Protein AF-A0A9P7E5U6-F1 (afdb_monomer)

Structure (mmCIF, N/CA/C/O backbone):
data_AF-A0A9P7E5U6-F1
#
_entry.id   AF-A0A9P7E5U6-F1
#
loop_
_atom_site.group_PDB
_atom_site.id
_atom_site.type_symbol
_atom_site.label_atom_id
_atom_site.label_alt_id
_atom_site.label_comp_id
_atom_site.label_asym_id
_atom_site.label_entity_id
_atom_site.label_seq_id
_atom_site.pdbx_PDB_ins_code
_atom_site.Cartn_x
_atom_site.Cartn_y
_atom_site.Cartn_z
_atom_site.occupancy
_atom_site.B_iso_or_equiv
_atom_site.auth_seq_id
_atom_site.auth_comp_id
_atom_site.auth_asym_id
_atom_site.auth_atom_id
_atom_site.pdbx_PDB_model_num
ATOM 1 N N . MET A 1 1 ? -26.479 -25.395 40.885 1.00 56.31 1 MET A N 1
ATOM 2 C CA . MET A 1 1 ? -25.349 -24.558 40.411 1.00 56.31 1 MET A CA 1
AT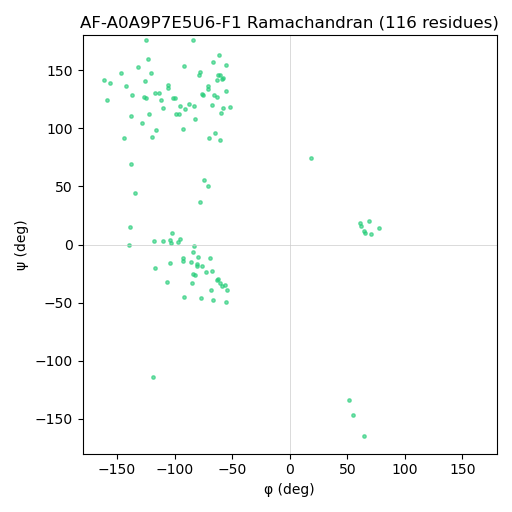OM 3 C C . MET A 1 1 ? -25.060 -24.830 38.931 1.00 56.31 1 MET A C 1
ATOM 5 O O . MET A 1 1 ? -24.096 -25.508 38.611 1.00 56.31 1 MET A O 1
ATOM 9 N N . GLN A 1 2 ? -25.899 -24.326 38.018 1.00 54.78 2 GLN A N 1
ATOM 10 C CA . GLN A 1 2 ? -25.705 -24.488 36.562 1.00 54.78 2 GLN A CA 1
ATOM 11 C C . GLN A 1 2 ? -26.016 -23.205 35.772 1.00 54.78 2 GLN A C 1
ATOM 13 O O . GLN A 1 2 ? -26.141 -23.234 34.557 1.00 54.78 2 GLN A O 1
ATOM 18 N N . PHE A 1 3 ? -26.110 -22.065 36.461 1.00 47.12 3 PHE A N 1
ATOM 19 C CA . PHE A 1 3 ? -26.410 -20.771 35.841 1.00 47.12 3 PHE A CA 1
ATOM 20 C C . PHE A 1 3 ? -25.154 -19.967 35.460 1.00 47.12 3 PHE A C 1
ATOM 22 O O . PHE A 1 3 ? -25.242 -19.063 34.641 1.00 47.12 3 PHE A O 1
ATOM 29 N N . LEU A 1 4 ? -23.964 -20.331 35.962 1.00 48.47 4 LEU A N 1
ATOM 30 C CA . LEU A 1 4 ? -22.712 -19.623 35.643 1.00 48.47 4 LEU A CA 1
ATOM 31 C C . LEU A 1 4 ? -22.010 -20.093 34.356 1.00 48.47 4 LEU A C 1
ATOM 33 O O . LEU A 1 4 ? -21.127 -19.402 33.861 1.00 48.47 4 LEU A O 1
ATOM 37 N N . LYS A 1 5 ? -22.378 -21.252 33.794 1.00 48.91 5 LYS A N 1
ATOM 38 C CA . LYS A 1 5 ? -21.717 -21.786 32.586 1.00 48.91 5 LYS A CA 1
ATOM 39 C C . LYS A 1 5 ? -22.211 -21.156 31.281 1.00 48.91 5 LYS A C 1
ATOM 41 O O . LYS A 1 5 ? -21.505 -21.229 30.285 1.00 48.91 5 LYS A O 1
ATOM 46 N N . PHE A 1 6 ? -23.382 -20.517 31.286 1.00 45.28 6 PHE A N 1
ATOM 47 C CA . PHE A 1 6 ? -23.928 -19.882 30.083 1.00 45.28 6 PHE A CA 1
ATOM 48 C C . PHE A 1 6 ? -23.345 -18.491 29.815 1.00 45.28 6 PHE A C 1
ATOM 50 O O . PHE A 1 6 ? -23.250 -18.089 28.661 1.00 45.28 6 PHE A O 1
ATOM 57 N N . TRP A 1 7 ? -22.881 -17.781 30.848 1.00 47.97 7 TRP A N 1
ATOM 58 C CA . TRP A 1 7 ? -22.325 -16.435 30.676 1.00 47.97 7 TRP A CA 1
ATOM 59 C C . TRP A 1 7 ? -20.846 -16.438 30.259 1.00 47.97 7 TRP A C 1
ATOM 61 O O . TRP A 1 7 ? -20.392 -15.527 29.575 1.00 47.97 7 TRP A O 1
ATOM 71 N N . LEU A 1 8 ? -20.097 -17.501 30.580 1.00 48.69 8 LEU A N 1
ATOM 72 C CA . LEU A 1 8 ? -18.685 -17.619 30.195 1.00 48.69 8 LEU A CA 1
ATOM 73 C C . LEU A 1 8 ? -18.467 -18.075 28.739 1.00 48.69 8 LEU A C 1
ATOM 75 O O . LEU A 1 8 ? -17.349 -17.996 28.241 1.00 48.69 8 LEU A O 1
ATOM 79 N N . SER A 1 9 ? -19.515 -18.521 28.035 1.00 46.38 9 SER A N 1
ATOM 80 C CA . SER A 1 9 ? -19.422 -18.919 26.620 1.00 46.38 9 SER A CA 1
ATOM 81 C C . SER A 1 9 ? -19.535 -17.742 25.641 1.00 46.38 9 SER A C 1
ATOM 83 O O . SER A 1 9 ? -19.321 -17.932 24.446 1.00 46.38 9 SER A O 1
ATOM 85 N N . MET A 1 10 ? -19.837 -16.528 26.117 1.00 47.69 10 MET A N 1
ATOM 86 C CA . MET A 1 10 ? -19.771 -15.301 25.305 1.00 47.69 10 MET A CA 1
ATOM 87 C C . MET A 1 10 ? -18.355 -14.706 25.224 1.00 47.69 10 MET A C 1
ATOM 89 O O . MET A 1 10 ? -18.149 -13.702 24.552 1.00 47.69 10 MET A O 1
ATOM 93 N N . LEU A 1 11 ? -17.369 -15.318 25.885 1.00 51.91 11 LEU A N 1
ATOM 94 C CA . LEU A 1 11 ? -16.003 -14.795 25.994 1.00 51.91 11 LEU A CA 1
ATOM 95 C C . LEU A 1 11 ? -15.024 -15.359 24.949 1.00 51.91 11 LEU A C 1
ATOM 97 O O . LEU A 1 11 ? -13.839 -15.049 25.003 1.00 51.91 11 LEU A O 1
ATOM 101 N N . ALA A 1 12 ? -15.497 -16.167 23.994 1.00 47.97 12 ALA A N 1
ATOM 102 C CA . ALA A 1 12 ? -14.633 -16.878 23.043 1.00 47.97 12 ALA A CA 1
ATOM 103 C C . ALA A 1 12 ? -14.694 -16.380 21.587 1.00 47.97 12 ALA A C 1
ATOM 105 O O . ALA A 1 12 ? -14.022 -16.950 20.734 1.00 47.97 12 ALA A O 1
ATOM 106 N N . LEU A 1 13 ? -15.455 -15.331 21.264 1.00 48.03 13 LEU A N 1
ATOM 107 C CA . LEU A 1 13 ? -15.507 -14.801 19.897 1.00 48.03 13 LEU A CA 1
ATOM 108 C C . LEU A 1 13 ? -15.482 -13.271 19.912 1.00 48.03 13 LEU A C 1
ATOM 110 O O . LEU A 1 13 ? -16.414 -12.611 19.468 1.00 48.03 13 LEU A O 1
ATOM 114 N N . ALA A 1 14 ? -14.341 -12.700 20.297 1.00 49.84 14 ALA A N 1
ATOM 115 C CA . ALA A 1 14 ? -13.868 -11.478 19.647 1.00 49.84 14 ALA A CA 1
ATOM 116 C C . ALA A 1 14 ? -13.401 -11.816 18.214 1.00 49.84 14 ALA A C 1
ATOM 118 O O . ALA A 1 14 ? -12.292 -11.487 17.804 1.00 49.84 14 ALA A O 1
ATOM 119 N N . VAL A 1 15 ? -14.238 -12.522 17.446 1.00 55.88 15 VAL A N 1
ATOM 120 C CA . VAL A 1 15 ? -14.120 -12.570 15.992 1.00 55.88 15 VAL A CA 1
ATOM 121 C C . VAL A 1 15 ? -14.528 -11.187 15.567 1.00 55.88 15 VAL A C 1
ATOM 123 O O . VAL A 1 15 ? -15.721 -10.922 15.503 1.00 55.88 15 VAL A O 1
ATOM 126 N N . CYS A 1 16 ? -13.540 -10.298 15.447 1.00 59.72 16 CYS A N 1
ATOM 127 C CA . CYS A 1 16 ? -13.567 -9.098 14.623 1.00 59.72 16 CYS A CA 1
ATOM 128 C C . CYS A 1 16 ? -14.997 -8.689 14.237 1.00 59.72 16 CYS A C 1
ATOM 130 O O . CYS A 1 16 ? -15.467 -9.007 13.146 1.00 59.72 16 CYS A O 1
ATOM 132 N N . ALA A 1 17 ? -15.750 -8.136 15.194 1.00 49.81 17 ALA A N 1
ATOM 133 C CA . ALA A 1 17 ? -17.217 -8.148 15.170 1.00 49.81 17 ALA A CA 1
ATOM 134 C C . ALA A 1 17 ? -17.822 -7.103 14.214 1.00 49.81 17 ALA A C 1
ATOM 136 O O . ALA A 1 17 ? -18.852 -6.500 14.510 1.00 49.81 17 ALA A O 1
ATOM 137 N N . LEU A 1 18 ? -17.183 -6.869 13.068 1.00 52.72 18 LEU A N 1
ATOM 138 C CA . LEU A 1 18 ? -17.647 -5.950 12.040 1.00 52.72 18 LEU A CA 1
ATOM 139 C C . LEU A 1 18 ? -17.562 -6.556 10.633 1.00 52.72 18 LEU A C 1
ATOM 141 O O . LEU A 1 18 ? -17.185 -5.882 9.685 1.00 52.72 18 LEU A O 1
ATOM 145 N N . ALA A 1 19 ? -17.990 -7.809 10.473 1.00 48.31 19 ALA A N 1
ATOM 146 C CA . ALA A 1 19 ? -18.307 -8.384 9.161 1.00 48.31 19 ALA A CA 1
ATOM 147 C C . ALA A 1 19 ? -19.647 -7.837 8.610 1.00 48.31 19 ALA A C 1
ATOM 149 O O . ALA A 1 19 ? -20.575 -8.584 8.311 1.00 48.31 19 ALA A O 1
ATOM 150 N N . ALA A 1 20 ? -19.766 -6.513 8.518 1.00 44.59 20 ALA A N 1
ATOM 151 C CA . ALA A 1 20 ? -20.850 -5.817 7.831 1.00 44.59 20 ALA A CA 1
ATOM 152 C C . ALA A 1 20 ? -20.248 -4.564 7.183 1.00 44.59 20 ALA A C 1
ATOM 154 O O . ALA A 1 20 ? -20.110 -3.544 7.853 1.00 44.59 20 ALA A O 1
ATOM 155 N N . GLU A 1 21 ? -19.807 -4.639 5.924 1.00 56.00 21 GLU A N 1
ATOM 156 C CA . GLU A 1 21 ? -18.836 -3.657 5.406 1.00 56.00 21 GLU A CA 1
ATOM 157 C C . GLU A 1 21 ? -19.331 -2.842 4.197 1.00 56.00 21 GLU A C 1
ATOM 159 O O . GLU A 1 21 ? -19.132 -3.233 3.049 1.00 56.00 21 GLU A O 1
ATOM 164 N N . PRO A 1 22 ? -19.929 -1.661 4.432 1.00 50.94 22 PRO A N 1
ATOM 165 C CA . PRO A 1 22 ? -19.722 -0.461 3.621 1.00 50.94 22 PRO A CA 1
ATOM 166 C C . PRO A 1 22 ? -18.433 0.287 4.097 1.00 50.94 22 PRO A C 1
ATOM 168 O O . PRO A 1 22 ? -17.765 -0.201 5.007 1.00 50.94 22 PRO A O 1
ATOM 171 N N . PRO A 1 23 ? -17.993 1.387 3.445 1.00 52.62 23 PRO A N 1
ATOM 172 C CA . PRO A 1 23 ? -16.584 1.656 3.111 1.00 52.62 23 PRO A CA 1
ATOM 173 C C . PRO A 1 23 ? -15.593 1.734 4.291 1.00 52.62 23 PRO A C 1
ATOM 175 O O . PRO A 1 23 ? -15.874 2.307 5.339 1.00 52.62 23 PRO A O 1
ATOM 178 N N . LYS A 1 24 ? -14.377 1.219 4.068 1.00 60.50 24 LYS A N 1
ATOM 179 C CA . LYS A 1 24 ? -13.275 1.185 5.044 1.00 60.50 24 LYS A CA 1
ATOM 180 C C . LYS A 1 24 ? -12.244 2.277 4.781 1.00 60.50 24 LYS A C 1
ATOM 182 O O . LYS A 1 24 ? -11.662 2.311 3.706 1.00 60.50 24 LYS A O 1
ATOM 187 N N . GLU A 1 25 ? -11.924 3.101 5.771 1.00 63.19 25 GLU A N 1
ATOM 188 C CA . GLU A 1 25 ? -10.777 4.007 5.654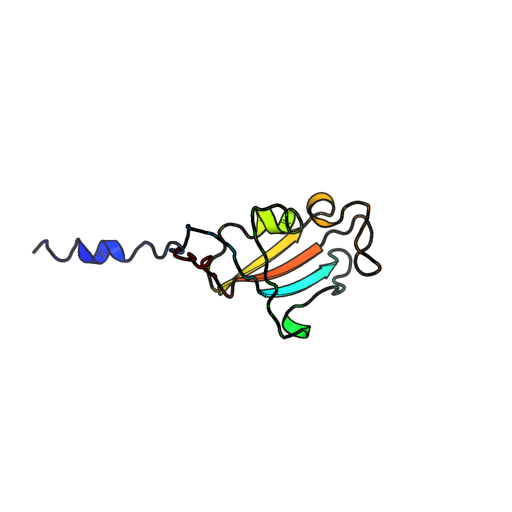 1.00 63.19 25 GLU A CA 1
ATOM 189 C C . GLU A 1 25 ? -9.504 3.302 6.119 1.00 63.19 25 GLU A C 1
ATOM 191 O O . GLU A 1 25 ? -9.397 2.858 7.262 1.00 63.19 25 GLU A O 1
ATOM 196 N N . LEU A 1 26 ? -8.521 3.207 5.225 1.00 64.06 26 LEU A N 1
ATOM 197 C CA . LEU A 1 26 ? -7.244 2.561 5.507 1.00 64.06 26 LEU A CA 1
ATOM 198 C C . LEU A 1 26 ? -6.160 3.626 5.678 1.00 64.06 26 LEU A C 1
ATOM 200 O O . LE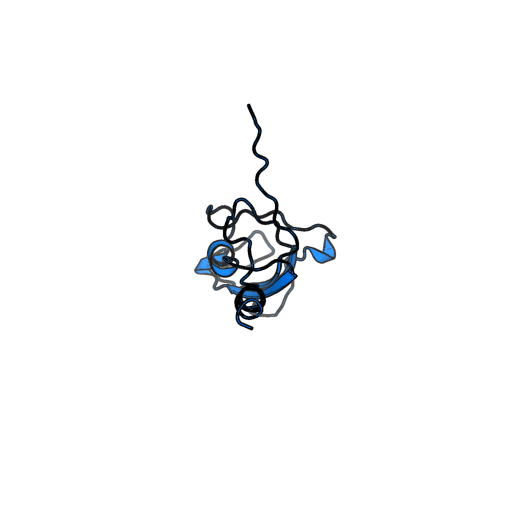U A 1 26 ? -6.068 4.583 4.911 1.00 64.06 26 LEU A O 1
ATOM 204 N N . GLN A 1 27 ? -5.297 3.465 6.675 1.00 66.44 27 GLN A N 1
ATOM 205 C CA . GLN A 1 27 ? -4.022 4.175 6.681 1.00 66.44 27 GLN A CA 1
ATOM 206 C C . GLN A 1 27 ? -2.995 3.289 5.987 1.00 66.44 27 GLN A C 1
ATOM 208 O O . GLN A 1 27 ? -2.686 2.191 6.441 1.00 66.44 27 GLN A O 1
ATOM 213 N N . ILE A 1 28 ? -2.460 3.759 4.865 1.00 67.19 28 ILE A N 1
ATOM 214 C CA . ILE A 1 28 ? -1.347 3.086 4.194 1.00 67.19 28 ILE A CA 1
ATOM 215 C C . ILE A 1 28 ? -0.066 3.701 4.719 1.00 67.19 28 ILE A C 1
ATOM 217 O O . ILE A 1 28 ? 0.349 4.772 4.275 1.00 67.19 28 ILE A O 1
ATOM 221 N N . ALA A 1 29 ? 0.567 3.011 5.660 1.00 66.06 29 ALA A N 1
ATOM 222 C CA . ALA A 1 29 ? 1.768 3.496 6.310 1.00 66.06 29 ALA A CA 1
ATOM 223 C C . ALA A 1 29 ? 2.853 3.832 5.276 1.00 66.06 29 ALA A C 1
ATOM 225 O O . ALA A 1 29 ? 3.413 4.933 5.306 1.00 66.06 29 ALA A O 1
ATOM 226 N N . THR A 1 30 ? 3.136 2.930 4.331 1.00 84.38 30 THR A N 1
ATOM 227 C CA . THR A 1 30 ? 4.136 3.142 3.268 1.00 84.38 30 THR A CA 1
ATOM 228 C C . THR A 1 30 ? 3.924 2.175 2.096 1.00 84.38 30 THR A C 1
ATOM 230 O O . THR A 1 30 ? 3.601 1.009 2.309 1.00 84.38 30 THR A O 1
ATOM 233 N N . GLY A 1 31 ? 4.126 2.653 0.864 1.00 91.56 31 GLY A N 1
ATOM 234 C CA . GLY A 1 31 ? 4.257 1.846 -0.351 1.00 91.56 31 GLY A CA 1
ATOM 235 C C . GLY A 1 31 ? 5.670 1.938 -0.941 1.00 91.56 31 GLY A C 1
ATOM 236 O O . GLY A 1 31 ? 6.195 3.044 -1.126 1.00 91.56 31 GLY A O 1
ATOM 237 N N . THR A 1 32 ? 6.281 0.790 -1.242 1.00 94.62 32 THR A N 1
ATOM 238 C CA . THR A 1 32 ? 7.637 0.675 -1.809 1.00 94.62 32 THR A CA 1
ATOM 239 C C . THR A 1 32 ? 7.701 -0.260 -3.018 1.00 94.62 32 THR A C 1
ATOM 241 O O . THR A 1 32 ? 6.889 -1.178 -3.169 1.00 94.62 32 THR A O 1
ATOM 244 N N . LEU A 1 33 ? 8.657 -0.029 -3.921 1.00 95.50 33 LEU A N 1
ATOM 245 C CA . LEU A 1 33 ? 8.936 -0.962 -5.012 1.00 95.50 33 LEU A CA 1
ATOM 246 C C . LEU A 1 33 ? 9.598 -2.225 -4.455 1.00 95.50 33 LEU A C 1
ATOM 248 O O . LEU A 1 33 ? 10.561 -2.152 -3.696 1.00 95.50 33 LEU A O 1
ATOM 252 N N . PHE A 1 34 ? 9.129 -3.396 -4.886 1.00 96.06 34 PHE A N 1
ATOM 253 C CA . PHE A 1 34 ? 9.706 -4.674 -4.459 1.00 96.06 34 PHE A CA 1
ATOM 254 C C . PHE A 1 34 ? 11.171 -4.840 -4.899 1.00 96.06 34 PHE A C 1
ATOM 256 O O . PHE A 1 34 ? 11.947 -5.513 -4.228 1.00 96.06 34 PHE A O 1
ATOM 263 N N . SER A 1 35 ? 11.554 -4.240 -6.030 1.00 94.75 35 SER A N 1
ATOM 264 C CA . SER A 1 35 ? 12.876 -4.413 -6.643 1.00 94.75 35 SER A CA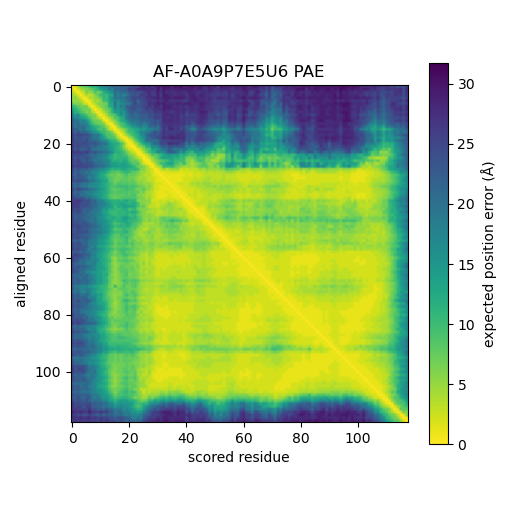 1
ATOM 265 C C . SER A 1 35 ? 14.022 -3.809 -5.837 1.00 94.75 35 SER A C 1
ATOM 267 O O . SER A 1 35 ? 15.107 -4.381 -5.804 1.00 94.75 35 SER A O 1
ATOM 269 N N . ASP A 1 36 ? 13.803 -2.643 -5.236 1.00 93.56 36 ASP A N 1
ATOM 270 C CA . ASP A 1 36 ? 14.859 -1.843 -4.606 1.00 93.56 36 ASP A CA 1
ATOM 271 C C . ASP A 1 36 ? 14.433 -1.200 -3.277 1.00 93.56 36 ASP A C 1
ATOM 273 O O . ASP A 1 36 ? 15.230 -0.512 -2.642 1.00 93.56 36 ASP A O 1
ATOM 277 N N . GLY A 1 37 ? 13.190 -1.417 -2.838 1.00 94.44 37 GLY A N 1
ATOM 278 C CA . GLY A 1 37 ? 12.641 -0.823 -1.622 1.00 94.44 37 GLY A CA 1
ATOM 279 C C . GLY A 1 37 ? 12.388 0.681 -1.726 1.00 94.44 37 GLY A C 1
ATOM 280 O O . GLY A 1 37 ? 12.092 1.313 -0.710 1.00 94.44 37 GLY A O 1
ATOM 281 N N . SER A 1 38 ? 12.495 1.276 -2.919 1.00 93.62 38 SER A N 1
ATOM 282 C CA . SER A 1 38 ? 12.268 2.708 -3.097 1.00 93.62 38 SER A CA 1
ATOM 283 C C . SER A 1 38 ? 10.826 3.070 -2.745 1.00 93.62 38 SER A C 1
ATOM 285 O O . SER A 1 38 ? 9.862 2.464 -3.217 1.00 93.62 38 SER A O 1
ATOM 287 N N . LYS A 1 39 ? 10.673 4.059 -1.863 1.00 93.75 39 LYS A N 1
ATOM 288 C CA . LYS A 1 39 ? 9.369 4.553 -1.421 1.00 93.75 39 LYS A CA 1
ATOM 289 C C . LYS A 1 39 ? 8.740 5.419 -2.507 1.00 93.75 39 LYS A C 1
ATOM 291 O O . LYS A 1 39 ? 9.361 6.381 -2.952 1.00 93.75 39 LYS A O 1
ATOM 296 N N . PHE A 1 40 ? 7.493 5.119 -2.863 1.00 90.50 40 PHE A N 1
ATOM 297 C CA . PHE A 1 40 ? 6.709 5.917 -3.813 1.00 90.50 40 PHE A CA 1
ATOM 298 C C . PHE A 1 40 ? 5.456 6.541 -3.184 1.00 90.50 40 PHE A C 1
ATOM 300 O O . PHE A 1 40 ? 4.933 7.509 -3.731 1.00 90.50 40 PHE A O 1
ATOM 307 N N . ASP A 1 41 ? 4.973 6.016 -2.050 1.00 84.19 41 ASP A N 1
ATOM 308 C CA . ASP A 1 41 ? 3.803 6.548 -1.345 1.00 84.19 41 ASP A CA 1
ATOM 309 C C . ASP A 1 41 ? 3.924 6.391 0.180 1.00 84.19 41 ASP A C 1
ATOM 311 O O . ASP A 1 41 ? 4.511 5.425 0.666 1.00 84.19 41 ASP A O 1
ATOM 315 N N . SER A 1 42 ? 3.361 7.321 0.956 1.00 85.75 42 SER A N 1
ATOM 316 C CA . SER A 1 42 ? 3.202 7.169 2.409 1.00 85.75 42 SER A CA 1
ATOM 317 C C . SER A 1 42 ? 2.100 8.081 2.942 1.00 85.75 42 SER A C 1
ATOM 319 O O . SER A 1 42 ? 2.150 9.302 2.775 1.00 85.75 42 SER A O 1
ATOM 321 N N . SER A 1 43 ? 1.108 7.501 3.626 1.00 80.06 43 SER A N 1
ATOM 322 C CA . SER A 1 43 ? 0.092 8.283 4.338 1.00 80.06 43 SER A CA 1
ATOM 323 C C . SER A 1 43 ? 0.653 8.939 5.603 1.00 80.06 43 SER A C 1
ATOM 325 O O . SER A 1 43 ? 0.118 9.955 6.040 1.00 80.06 43 SER A O 1
ATOM 327 N N . ILE A 1 44 ? 1.739 8.393 6.168 1.00 80.31 44 ILE A N 1
ATOM 328 C CA . ILE A 1 44 ? 2.447 8.967 7.322 1.00 80.31 44 ILE A CA 1
ATOM 329 C C . ILE A 1 44 ? 3.099 10.288 6.921 1.00 80.31 44 ILE A C 1
ATOM 331 O O . ILE A 1 44 ? 2.885 11.293 7.593 1.00 80.31 44 ILE A O 1
ATOM 335 N N . ASP A 1 45 ? 3.809 10.314 5.789 1.00 83.88 45 ASP A N 1
ATOM 336 C CA . ASP A 1 45 ? 4.439 11.540 5.280 1.00 83.88 45 ASP A CA 1
ATOM 337 C C . ASP A 1 45 ? 3.400 12.636 4.982 1.00 83.88 45 ASP A C 1
ATOM 339 O O . ASP A 1 45 ? 3.669 13.823 5.152 1.00 83.88 45 ASP A O 1
ATOM 343 N N . ARG A 1 46 ? 2.193 12.239 4.555 1.00 84.75 46 ARG A N 1
ATOM 344 C CA . ARG A 1 46 ? 1.069 13.158 4.311 1.00 84.75 46 ARG A CA 1
ATOM 345 C C . ARG A 1 46 ? 0.316 13.575 5.574 1.00 84.75 46 ARG A C 1
ATOM 347 O O . ARG A 1 46 ? -0.464 14.522 5.513 1.00 84.75 46 ARG A O 1
ATOM 354 N N . GLY A 1 47 ? 0.483 12.856 6.685 1.00 80.75 47 GLY A N 1
ATOM 355 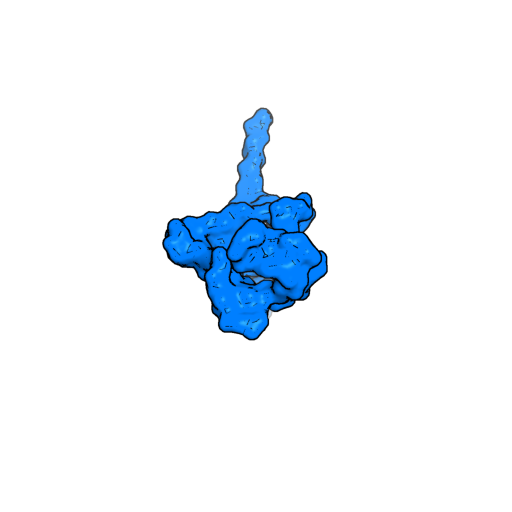C CA . GLY A 1 47 ? -0.282 13.055 7.919 1.00 80.75 47 GLY A CA 1
ATOM 356 C C . GLY A 1 47 ? -1.794 12.825 7.777 1.00 80.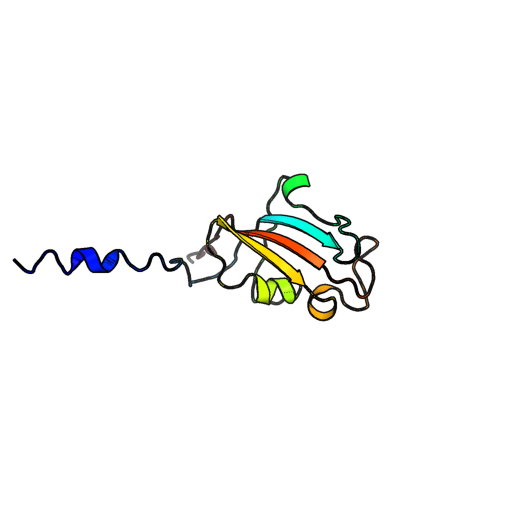75 47 GLY A C 1
ATOM 357 O O . GLY A 1 47 ? -2.555 13.275 8.631 1.00 80.75 47 GLY A O 1
ATOM 358 N N . GLN A 1 48 ? -2.246 12.168 6.702 1.00 77.94 48 GLN A N 1
ATOM 359 C CA . GLN A 1 48 ? -3.666 11.957 6.406 1.00 77.94 48 GLN A CA 1
ATOM 360 C C . GLN A 1 48 ? -3.917 10.519 5.924 1.00 77.94 48 GLN A C 1
ATOM 362 O O . GLN A 1 48 ? -3.242 10.080 4.987 1.00 77.94 48 GLN A O 1
ATOM 367 N N . PRO A 1 49 ? -4.884 9.789 6.521 1.00 76.00 49 PRO A N 1
ATOM 368 C CA . PRO A 1 49 ? -5.336 8.483 6.035 1.00 76.00 49 PRO A CA 1
ATOM 369 C C . PRO A 1 49 ? -5.793 8.510 4.578 1.00 76.00 49 PRO A C 1
ATOM 371 O O . PRO A 1 49 ? -6.260 9.541 4.095 1.00 76.00 49 PRO A O 1
ATOM 374 N N . LEU A 1 50 ? -5.718 7.364 3.892 1.00 76.31 50 LEU A N 1
ATOM 375 C CA . LEU A 1 50 ? -6.265 7.237 2.545 1.00 76.31 50 LEU A CA 1
ATOM 376 C C . LEU A 1 50 ? -7.679 6.636 2.617 1.00 76.31 50 LEU A C 1
ATOM 378 O O . LEU A 1 50 ? -7.835 5.454 2.938 1.00 76.31 50 LEU A O 1
ATOM 382 N N . PRO A 1 51 ? -8.732 7.399 2.286 1.00 75.94 51 PRO A N 1
ATOM 383 C CA . PRO A 1 51 ? -10.055 6.815 2.176 1.00 75.94 51 PRO A CA 1
ATOM 384 C C . PRO A 1 51 ? -10.069 5.871 0.975 1.00 75.94 51 PRO A C 1
ATOM 386 O O . PRO A 1 51 ? -9.837 6.285 -0.161 1.00 75.94 51 PRO A O 1
ATOM 389 N N . VAL A 1 52 ? -10.347 4.595 1.219 1.00 77.12 52 VAL A N 1
ATOM 390 C CA . VAL A 1 52 ? -10.496 3.600 0.159 1.00 77.12 52 VAL A CA 1
ATOM 391 C C . VAL A 1 52 ? -11.861 2.945 0.258 1.00 77.12 52 VAL A C 1
ATOM 393 O O . VAL A 1 52 ? -12.548 3.002 1.274 1.00 77.12 52 VAL A O 1
ATOM 396 N N . LYS A 1 53 ? -12.310 2.344 -0.835 1.00 77.31 53 LYS A N 1
ATOM 397 C CA . LYS A 1 53 ? -13.523 1.539 -0.820 1.00 77.31 53 LYS A CA 1
ATOM 398 C C . LYS A 1 53 ? -13.196 0.190 -1.429 1.00 77.31 53 LYS A C 1
ATOM 400 O O . LYS A 1 53 ? -13.008 0.097 -2.638 1.00 77.31 53 LYS A O 1
ATOM 405 N N . LEU A 1 54 ? -13.080 -0.811 -0.561 1.00 80.88 54 LEU A N 1
ATOM 406 C CA . LEU A 1 54 ? -12.706 -2.163 -0.953 1.00 80.88 54 LEU A CA 1
ATOM 407 C C . LEU A 1 54 ? -13.890 -2.909 -1.571 1.00 80.88 54 LEU A C 1
ATOM 409 O O . LEU A 1 54 ? -15.040 -2.687 -1.191 1.00 80.88 54 LEU A O 1
ATOM 413 N N . GLY A 1 55 ? -13.591 -3.804 -2.508 1.00 79.75 55 GLY A N 1
ATOM 414 C CA . GLY A 1 55 ? -14.570 -4.688 -3.144 1.00 79.75 55 GLY A CA 1
ATOM 415 C C . GLY A 1 55 ? -15.426 -4.008 -4.215 1.00 79.75 55 GLY A C 1
ATOM 416 O O . GLY A 1 55 ? -16.444 -4.561 -4.625 1.00 79.75 55 GLY A O 1
ATOM 417 N N . MET A 1 56 ? -15.034 -2.812 -4.667 1.00 82.81 56 MET A N 1
ATOM 418 C CA . MET A 1 56 ? -15.767 -2.035 -5.676 1.00 82.81 56 MET A CA 1
ATOM 419 C C . MET A 1 56 ? -14.975 -1.776 -6.964 1.00 82.81 56 MET A C 1
ATOM 421 O O . MET A 1 56 ? -15.466 -1.062 -7.838 1.00 82.81 56 MET A O 1
ATOM 425 N N . GLY A 1 57 ? -13.754 -2.300 -7.097 1.00 85.06 57 GLY A N 1
ATOM 426 C CA . GLY A 1 57 ? -12.899 -2.054 -8.260 1.00 85.06 57 GLY A CA 1
ATOM 427 C C . GLY A 1 57 ? -12.391 -0.614 -8.349 1.00 85.06 57 GLY A C 1
ATOM 428 O O . GLY A 1 57 ? -12.053 -0.153 -9.436 1.00 85.06 57 GLY A O 1
ATOM 429 N N . GLN A 1 58 ? -12.393 0.128 -7.235 1.00 84.12 58 GLN A N 1
ATOM 430 C CA . GLN A 1 58 ? -11.981 1.541 -7.191 1.00 84.12 58 GLN A CA 1
ATOM 431 C C . GLN A 1 58 ? -10.499 1.730 -6.849 1.00 84.12 58 GLN A C 1
ATOM 433 O O . GLN A 1 58 ? -9.972 2.833 -6.983 1.00 84.12 58 GLN A O 1
ATOM 438 N N . VAL A 1 59 ? -9.833 0.666 -6.406 1.00 88.88 59 VAL A N 1
ATOM 439 C CA . VAL A 1 59 ? -8.402 0.630 -6.092 1.00 88.88 59 VAL A CA 1
ATOM 440 C C . VAL A 1 59 ? -7.726 -0.484 -6.891 1.00 88.88 59 VAL A C 1
ATOM 442 O O . VAL A 1 59 ? -8.386 -1.231 -7.614 1.00 88.88 59 VAL A O 1
ATOM 445 N N . ILE A 1 60 ? -6.400 -0.601 -6.787 1.00 93.12 60 ILE A N 1
ATOM 446 C CA . ILE A 1 60 ? -5.681 -1.714 -7.416 1.00 93.12 60 ILE A CA 1
ATOM 447 C C . ILE A 1 60 ? -6.219 -3.058 -6.908 1.00 93.12 60 ILE A C 1
ATOM 449 O O . ILE A 1 60 ? -6.542 -3.207 -5.727 1.00 93.12 60 ILE A O 1
ATOM 453 N N . LYS A 1 61 ? -6.281 -4.053 -7.796 1.00 94.00 61 LYS A N 1
ATOM 454 C CA . LYS A 1 61 ? -6.877 -5.366 -7.510 1.00 94.00 61 LYS A CA 1
ATOM 455 C C . LYS A 1 61 ? -6.272 -6.029 -6.266 1.00 94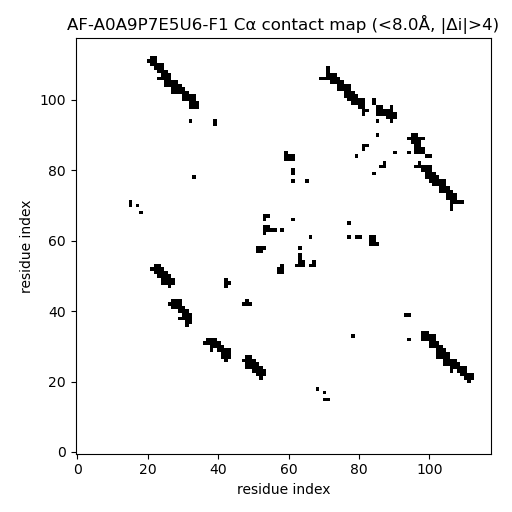.00 61 LYS A C 1
ATOM 457 O O . LYS A 1 61 ? -6.994 -6.606 -5.461 1.00 94.00 61 LYS A O 1
ATOM 462 N N . GLY A 1 62 ? -4.959 -5.896 -6.071 1.00 93.81 62 GLY A N 1
ATOM 463 C CA . GLY A 1 62 ? -4.271 -6.440 -4.900 1.00 93.81 62 GLY A CA 1
ATOM 464 C C . GLY A 1 62 ? -4.733 -5.853 -3.563 1.00 93.81 62 GLY A C 1
ATOM 465 O O . GLY A 1 62 ? -4.706 -6.559 -2.561 1.00 93.81 62 GLY A O 1
ATOM 466 N N . TRP A 1 63 ? -5.199 -4.602 -3.526 1.00 91.38 63 TRP A N 1
ATOM 467 C CA . TRP A 1 63 ? -5.822 -4.038 -2.323 1.00 91.38 63 TRP A CA 1
ATOM 468 C C . TRP A 1 63 ? -7.246 -4.536 -2.146 1.00 91.38 63 TRP A C 1
ATOM 470 O O . TRP A 1 63 ? -7.614 -4.948 -1.048 1.00 91.38 63 TRP A O 1
ATOM 480 N N . ASP A 1 64 ? -8.022 -4.517 -3.229 1.00 88.25 64 ASP A N 1
ATOM 481 C CA . ASP A 1 64 ? -9.417 -4.948 -3.216 1.00 88.25 64 ASP A CA 1
ATOM 482 C C . ASP A 1 64 ? -9.576 -6.381 -2.713 1.00 88.25 64 ASP A C 1
ATOM 484 O O . ASP A 1 64 ? -10.551 -6.663 -2.027 1.00 88.25 64 ASP A O 1
ATOM 488 N N . GLU A 1 65 ? -8.623 -7.265 -3.012 1.00 90.06 65 GLU A N 1
ATOM 489 C CA . GLU A 1 65 ? -8.598 -8.647 -2.524 1.00 90.06 65 GLU A CA 1
ATOM 490 C C . GLU A 1 65 ? -7.800 -8.789 -1.215 1.00 90.06 65 GLU A C 1
ATOM 492 O O . GLU A 1 65 ? -8.264 -9.422 -0.267 1.00 90.06 65 GLU A O 1
ATOM 497 N N . GLY A 1 66 ? -6.616 -8.176 -1.121 1.00 89.25 66 GLY A N 1
ATOM 498 C CA . GLY A 1 66 ? -5.675 -8.393 -0.016 1.00 89.25 66 GLY A CA 1
ATOM 499 C C . GLY A 1 66 ? -6.036 -7.705 1.303 1.00 89.25 66 GLY A C 1
ATOM 500 O O . GLY A 1 66 ? -5.525 -8.097 2.355 1.00 89.25 66 GLY A O 1
ATOM 501 N N . LEU A 1 67 ? -6.913 -6.697 1.283 1.00 87.31 67 LEU A N 1
ATOM 502 C CA . LEU A 1 67 ? -7.326 -5.936 2.474 1.00 87.31 67 LEU A CA 1
ATOM 503 C C . LEU A 1 67 ? -8.723 -6.334 2.980 1.00 87.31 67 LEU A C 1
ATOM 505 O O . LEU A 1 67 ? -9.204 -5.799 3.985 1.00 87.31 67 LEU A O 1
ATOM 509 N N . GLN A 1 68 ? -9.379 -7.299 2.327 1.00 84.12 68 GLN A N 1
ATOM 510 C CA . GLN A 1 68 ? -10.652 -7.829 2.811 1.00 84.12 68 GLN A CA 1
ATOM 511 C C . GLN A 1 68 ? -10.485 -8.499 4.177 1.00 84.12 68 GLN A C 1
ATOM 513 O O . GLN A 1 68 ? -9.440 -9.077 4.498 1.00 84.12 68 GLN A O 1
ATOM 518 N N . GLY A 1 69 ? -11.529 -8.385 5.000 1.00 80.19 69 GLY A N 1
ATOM 519 C CA . GLY A 1 69 ? -11.579 -9.008 6.322 1.00 80.19 69 GLY A CA 1
ATOM 520 C C . GLY A 1 69 ? -10.569 -8.471 7.339 1.00 80.19 69 GLY A C 1
ATOM 521 O O . GLY A 1 69 ? -10.427 -9.078 8.395 1.00 80.19 69 GLY A O 1
ATOM 522 N N . MET A 1 70 ? -9.865 -7.366 7.050 1.00 83.06 70 MET A N 1
ATOM 523 C CA . MET A 1 70 ? -9.006 -6.730 8.050 1.00 83.06 70 MET A CA 1
ATOM 524 C C . MET A 1 70 ? -9.814 -6.223 9.243 1.00 83.06 70 MET A C 1
ATOM 526 O O . MET A 1 70 ? -10.896 -5.650 9.067 1.00 83.06 70 MET A O 1
ATOM 530 N N . CYS A 1 71 ? -9.234 -6.375 10.429 1.00 81.12 71 CYS A N 1
ATOM 531 C CA . CYS A 1 71 ? -9.774 -5.882 11.688 1.00 81.12 71 CYS A CA 1
ATOM 532 C C . CYS A 1 71 ? -9.275 -4.484 12.029 1.00 81.12 71 CYS A C 1
ATOM 534 O O . CYS A 1 71 ? -8.187 -4.076 11.631 1.00 81.12 71 CYS A O 1
ATOM 536 N N . LEU A 1 72 ? -10.069 -3.738 12.798 1.00 81.31 72 LEU A N 1
ATOM 537 C CA . LEU A 1 72 ? -9.638 -2.441 13.309 1.00 81.31 72 LEU A CA 1
ATOM 538 C C . LEU A 1 72 ? -8.319 -2.590 14.091 1.00 81.31 72 LEU A C 1
ATOM 540 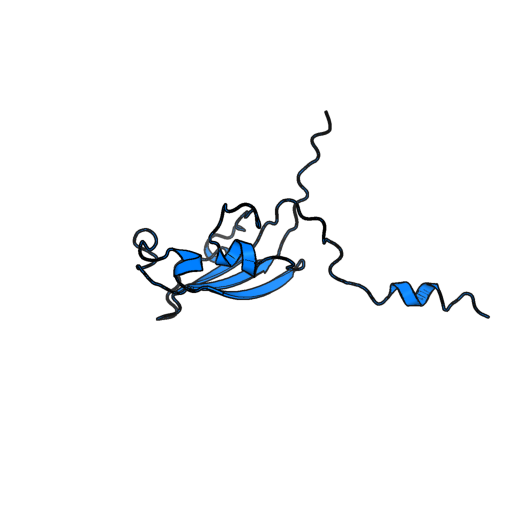O O . LEU A 1 72 ? -8.196 -3.469 14.944 1.00 81.31 72 LEU A O 1
ATOM 544 N N . ASN A 1 73 ? -7.364 -1.713 13.794 1.00 82.81 73 ASN A N 1
ATOM 545 C CA . ASN A 1 73 ? -5.969 -1.692 14.241 1.00 82.81 73 ASN A CA 1
ATOM 546 C C . ASN A 1 73 ? -5.108 -2.876 13.769 1.00 82.81 73 ASN A C 1
ATOM 548 O O . ASN A 1 73 ? -3.994 -3.068 14.257 1.00 82.81 73 ASN A O 1
ATOM 552 N N . GLU A 1 74 ? -5.594 -3.686 12.828 1.00 85.44 74 GLU A N 1
ATOM 553 C CA . GLU A 1 74 ? -4.769 -4.713 12.205 1.00 85.44 74 GLU A CA 1
ATOM 554 C C . GLU A 1 74 ? -3.735 -4.072 11.279 1.00 85.44 74 GLU A C 1
ATOM 556 O O . GLU A 1 74 ? -4.058 -3.189 10.479 1.00 85.44 74 GLU A O 1
ATOM 561 N N . LYS A 1 75 ? -2.501 -4.575 11.366 1.00 89.19 75 LYS A N 1
ATOM 562 C CA . LYS A 1 75 ? -1.403 -4.251 10.459 1.00 89.19 75 LYS A CA 1
ATOM 563 C C . LYS A 1 75 ? -1.148 -5.415 9.522 1.00 89.19 75 LYS A C 1
ATOM 565 O O . LYS A 1 75 ? -1.078 -6.560 9.967 1.00 89.19 75 LYS A O 1
ATOM 570 N N . ARG A 1 76 ? -0.977 -5.121 8.237 1.00 90.69 76 ARG A N 1
ATOM 571 C CA . ARG A 1 76 ? -0.734 -6.128 7.206 1.00 90.69 76 ARG A CA 1
ATOM 572 C C . ARG A 1 76 ? 0.261 -5.604 6.181 1.00 90.69 76 ARG A C 1
ATOM 574 O O . ARG A 1 76 ? 0.139 -4.470 5.725 1.00 90.69 76 ARG A O 1
ATOM 581 N N . THR A 1 77 ? 1.199 -6.463 5.798 1.00 94.31 77 THR A N 1
ATOM 582 C CA . THR A 1 77 ? 2.093 -6.221 4.665 1.00 94.31 77 THR A CA 1
ATOM 583 C C . THR A 1 77 ? 1.571 -6.987 3.455 1.00 94.31 77 THR A C 1
ATOM 585 O O . THR A 1 77 ? 1.346 -8.196 3.534 1.00 94.31 77 THR A O 1
ATOM 588 N N . LEU A 1 78 ? 1.367 -6.294 2.338 1.00 94.31 78 LEU A N 1
ATOM 589 C CA . LEU A 1 78 ? 0.952 -6.882 1.068 1.00 94.31 78 LEU A CA 1
ATOM 590 C C . LEU A 1 78 ? 2.075 -6.779 0.045 1.00 94.31 78 LEU A C 1
ATOM 592 O O . LEU A 1 78 ? 2.497 -5.674 -0.287 1.00 94.31 78 LEU A O 1
ATOM 596 N N . THR A 1 79 ? 2.482 -7.914 -0.517 1.00 96.94 79 THR A N 1
ATOM 597 C CA . THR A 1 79 ? 3.313 -7.958 -1.725 1.00 96.94 79 THR A CA 1
ATOM 598 C C . THR A 1 79 ? 2.407 -8.209 -2.920 1.00 96.94 79 THR A C 1
ATOM 600 O O . THR A 1 79 ? 1.814 -9.280 -3.041 1.00 96.94 79 THR A O 1
ATOM 603 N N . ILE A 1 80 ? 2.275 -7.213 -3.790 1.00 97.06 80 ILE A N 1
ATOM 604 C CA . ILE A 1 80 ? 1.323 -7.211 -4.898 1.00 97.06 80 ILE A CA 1
ATOM 605 C C . ILE A 1 80 ? 2.098 -7.342 -6.212 1.00 97.06 80 ILE A C 1
ATOM 607 O O . ILE A 1 80 ? 2.900 -6.456 -6.531 1.00 97.06 80 ILE A O 1
ATOM 611 N N . PRO A 1 81 ? 1.887 -8.419 -6.988 1.00 97.88 81 PRO A N 1
ATOM 612 C CA . PRO A 1 81 ? 2.509 -8.560 -8.296 1.00 97.88 81 PRO A CA 1
ATOM 613 C C . PRO A 1 81 ? 1.960 -7.513 -9.276 1.00 97.88 81 PRO A C 1
ATOM 615 O O . PRO A 1 81 ? 0.870 -6.966 -9.094 1.00 97.88 81 PRO A O 1
ATOM 618 N N . SER A 1 82 ? 2.732 -7.207 -10.321 1.00 97.75 82 SER A N 1
ATOM 619 C CA . SER A 1 82 ? 2.427 -6.073 -11.206 1.00 97.75 82 SER A CA 1
ATOM 620 C C . SER A 1 82 ? 1.051 -6.158 -11.878 1.00 97.75 82 SER A C 1
ATOM 622 O O . SER A 1 82 ? 0.382 -5.141 -12.024 1.00 97.75 82 SER A O 1
ATOM 624 N N . ASP A 1 83 ? 0.593 -7.356 -12.234 1.00 97.56 83 ASP A N 1
ATOM 625 C CA . ASP A 1 83 ? -0.703 -7.635 -12.863 1.00 97.56 83 ASP A CA 1
ATOM 626 C C . ASP A 1 83 ? -1.903 -7.362 -11.942 1.00 97.56 83 ASP A C 1
ATOM 628 O O . ASP A 1 83 ? -3.003 -7.093 -12.421 1.00 97.56 83 ASP A O 1
ATOM 632 N N . MET A 1 84 ? -1.684 -7.365 -10.626 1.00 96.75 84 MET A N 1
ATOM 633 C CA . MET A 1 84 ? -2.660 -6.951 -9.615 1.00 96.75 84 MET A CA 1
ATOM 634 C C . MET A 1 84 ? -2.466 -5.497 -9.146 1.00 96.75 84 MET A C 1
ATOM 636 O O . MET A 1 84 ? -3.205 -5.030 -8.274 1.00 96.75 84 MET A O 1
ATOM 640 N N . ALA A 1 85 ? -1.492 -4.787 -9.722 1.00 95.75 85 ALA A N 1
ATOM 641 C CA . ALA A 1 85 ? -1.169 -3.387 -9.465 1.00 95.75 85 ALA A CA 1
ATOM 642 C C . ALA A 1 85 ? -1.335 -2.534 -10.742 1.00 95.75 85 ALA A C 1
ATOM 644 O O . ALA A 1 85 ? -2.454 -2.361 -11.221 1.00 95.75 85 ALA A O 1
ATOM 645 N N . TYR A 1 86 ? -0.242 -1.987 -11.289 1.00 96.69 86 TYR A N 1
ATOM 646 C CA . TYR A 1 86 ? -0.254 -1.069 -12.443 1.00 96.69 86 TYR A CA 1
ATOM 647 C C . TYR A 1 86 ? 0.197 -1.708 -13.771 1.00 96.69 86 TYR A C 1
ATOM 649 O O . TYR A 1 86 ? 0.281 -1.036 -14.803 1.00 96.69 86 TYR A O 1
ATOM 657 N N . GLY A 1 87 ? 0.472 -3.013 -13.766 1.00 96.56 87 GLY A N 1
ATOM 658 C CA . GLY A 1 87 ? 0.765 -3.827 -14.942 1.00 96.56 87 GLY A CA 1
ATOM 659 C C . GLY A 1 87 ? 1.917 -3.303 -15.796 1.00 96.56 87 GLY A C 1
ATOM 660 O O . GLY A 1 87 ? 2.869 -2.695 -15.309 1.00 96.56 87 GLY A O 1
ATOM 661 N N . SER A 1 88 ? 1.812 -3.519 -17.106 1.00 97.38 88 SER A N 1
ATOM 662 C CA . SER A 1 88 ? 2.780 -3.041 -18.104 1.00 97.38 88 SER A CA 1
ATOM 663 C C . SER A 1 88 ? 2.784 -1.523 -18.289 1.00 97.38 88 SER A C 1
ATOM 665 O O . SER A 1 88 ? 3.679 -0.989 -18.938 1.00 97.38 88 SER A O 1
ATOM 667 N N . ARG A 1 89 ? 1.790 -0.814 -17.745 1.00 96.19 89 ARG A N 1
ATOM 668 C CA . ARG A 1 89 ? 1.680 0.641 -17.880 1.00 96.19 89 ARG A CA 1
ATOM 669 C C . ARG A 1 89 ? 2.504 1.385 -16.830 1.00 96.19 89 ARG A C 1
ATOM 671 O O . ARG A 1 89 ? 2.991 2.472 -17.126 1.00 96.19 89 ARG A O 1
ATOM 678 N N . GLY A 1 90 ? 2.636 0.825 -15.627 1.00 95.50 90 GLY A N 1
ATOM 679 C CA . GLY A 1 90 ? 3.161 1.566 -14.479 1.00 95.50 90 GLY A CA 1
ATOM 680 C C . GLY A 1 90 ? 2.243 2.730 -14.078 1.00 95.50 90 GLY A C 1
ATOM 681 O O . GLY A 1 90 ? 1.082 2.807 -14.497 1.00 95.50 90 GLY A O 1
ATOM 682 N N . PHE A 1 91 ? 2.754 3.651 -13.262 1.00 95.00 91 PHE A N 1
ATOM 683 C CA . PHE A 1 91 ? 2.012 4.823 -12.798 1.00 95.00 91 PHE A CA 1
ATOM 684 C C . PHE A 1 91 ? 2.877 6.084 -12.812 1.00 95.00 91 PHE A C 1
ATOM 686 O O . PHE A 1 91 ? 3.798 6.247 -12.005 1.00 95.00 91 PHE A O 1
ATOM 693 N N . GLY A 1 92 ? 2.545 6.997 -13.730 1.00 92.88 92 GLY A N 1
ATOM 694 C CA . GLY A 1 92 ? 3.257 8.262 -13.908 1.00 92.88 92 GLY A CA 1
ATOM 695 C C . GLY A 1 92 ? 4.767 8.053 -14.044 1.00 92.88 92 GLY A C 1
ATOM 696 O O . GLY A 1 92 ? 5.211 7.158 -14.754 1.00 92.88 92 GLY A O 1
ATOM 697 N N . ASN A 1 93 ? 5.536 8.865 -13.317 1.00 91.38 93 ASN A N 1
ATOM 698 C CA . ASN A 1 93 ? 6.995 8.746 -13.224 1.00 91.38 93 ASN A CA 1
ATOM 699 C C . ASN A 1 93 ? 7.454 8.087 -11.909 1.00 91.38 93 ASN A C 1
ATOM 701 O O . ASN A 1 93 ? 8.638 8.138 -11.591 1.00 91.38 93 ASN A O 1
ATOM 705 N N . VAL A 1 94 ? 6.525 7.535 -11.118 1.00 93.31 94 VAL A N 1
ATOM 706 C CA . VAL A 1 94 ? 6.804 7.047 -9.754 1.00 93.31 94 VAL A CA 1
ATOM 707 C C . VAL A 1 94 ? 6.834 5.527 -9.657 1.00 93.31 94 VAL A C 1
ATOM 709 O O . VAL A 1 94 ? 7.600 4.991 -8.866 1.00 93.31 94 VAL A O 1
ATOM 712 N N . ILE A 1 95 ? 6.035 4.825 -10.464 1.00 95.69 95 ILE A N 1
ATOM 713 C CA . ILE A 1 95 ? 6.012 3.360 -10.491 1.00 95.69 95 ILE A CA 1
ATOM 714 C C . ILE A 1 95 ? 6.323 2.900 -11.916 1.00 95.69 95 ILE A C 1
ATOM 716 O O . ILE A 1 95 ? 5.506 3.134 -12.812 1.00 95.69 95 ILE A O 1
ATOM 720 N N . PRO A 1 96 ? 7.476 2.252 -12.148 1.00 96.62 96 PRO A N 1
ATOM 721 C CA . PRO A 1 96 ? 7.811 1.690 -13.449 1.00 96.62 96 PRO A CA 1
ATOM 722 C C . PRO A 1 96 ? 6.821 0.612 -13.918 1.00 96.62 96 PRO A C 1
ATOM 724 O O . PRO A 1 96 ? 6.046 0.036 -13.149 1.00 96.62 96 PRO A O 1
ATOM 727 N N . ALA A 1 97 ? 6.853 0.320 -15.217 1.00 97.19 97 ALA A N 1
ATOM 728 C CA . ALA A 1 97 ? 6.124 -0.807 -15.786 1.00 97.19 97 ALA A CA 1
ATOM 729 C C . ALA A 1 97 ? 6.592 -2.135 -15.170 1.00 97.19 97 ALA A C 1
ATOM 731 O O . ALA A 1 97 ? 7.776 -2.318 -14.892 1.00 97.19 97 ALA A O 1
ATOM 732 N N . HIS A 1 98 ? 5.665 -3.082 -15.011 1.00 97.50 98 HIS A N 1
ATOM 733 C CA . HIS A 1 98 ? 5.924 -4.430 -14.495 1.00 97.50 98 HIS A CA 1
ATOM 734 C C . HIS A 1 98 ? 6.494 -4.485 -13.066 1.00 97.50 98 HIS A C 1
ATOM 736 O O . HIS A 1 98 ? 7.014 -5.517 -12.643 1.00 97.50 98 HIS A O 1
ATOM 742 N N . SER A 1 99 ? 6.365 -3.409 -12.289 1.00 97.56 99 SER A N 1
ATOM 743 C CA . SER A 1 99 ? 6.809 -3.386 -10.897 1.00 97.56 99 SER A CA 1
ATOM 744 C C . SER A 1 99 ? 5.852 -4.145 -9.977 1.00 97.56 99 SER A C 1
ATOM 746 O O . SER A 1 99 ? 4.647 -3.889 -9.963 1.00 97.56 99 SER A O 1
ATOM 748 N N . ALA A 1 100 ? 6.40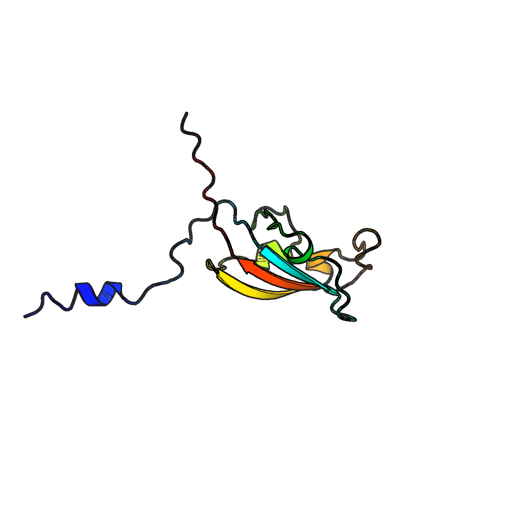6 -5.052 -9.171 1.00 97.75 100 ALA A N 1
ATOM 749 C CA . ALA A 1 100 ? 5.744 -5.543 -7.967 1.00 97.75 100 ALA A CA 1
ATOM 750 C C . ALA A 1 100 ? 5.893 -4.509 -6.840 1.00 97.75 100 ALA A C 1
ATOM 752 O O . ALA A 1 100 ? 6.912 -3.818 -6.752 1.00 97.75 100 ALA A O 1
ATOM 753 N N . LEU A 1 101 ? 4.874 -4.400 -5.993 1.00 97.31 101 LEU A N 1
ATOM 754 C CA . LEU A 1 101 ? 4.777 -3.385 -4.945 1.00 97.31 101 LEU A CA 1
ATOM 755 C C . LEU A 1 101 ? 4.673 -4.043 -3.574 1.00 97.31 101 LEU A C 1
ATOM 757 O O . LEU A 1 101 ? 4.059 -5.100 -3.443 1.00 97.31 101 LEU A O 1
ATOM 761 N N . VAL A 1 102 ? 5.221 -3.392 -2.557 1.00 96.75 102 VAL A N 1
ATOM 762 C CA . VAL A 1 102 ? 5.059 -3.777 -1.155 1.00 96.75 102 VAL A CA 1
ATOM 763 C C . VAL A 1 102 ? 4.341 -2.650 -0.429 1.00 96.75 102 VAL A C 1
ATOM 765 O O . VAL A 1 102 ? 4.714 -1.487 -0.562 1.00 96.75 102 VAL A O 1
ATOM 768 N N . PHE A 1 103 ? 3.297 -2.988 0.320 1.00 94.31 103 PHE A N 1
ATOM 769 C CA . PHE A 1 103 ? 2.529 -2.032 1.108 1.00 94.31 103 PHE A CA 1
ATOM 770 C C . PHE A 1 103 ? 2.441 -2.477 2.554 1.00 94.31 103 PHE A C 1
ATOM 772 O O . PHE A 1 103 ? 1.947 -3.569 2.817 1.00 94.31 103 PHE A O 1
ATOM 779 N N . ASP A 1 104 ? 2.815 -1.592 3.470 1.00 92.44 104 ASP A N 1
ATOM 780 C CA . ASP A 1 104 ? 2.488 -1.718 4.884 1.00 92.44 104 ASP A CA 1
ATOM 781 C C . ASP A 1 104 ? 1.218 -0.913 5.166 1.00 92.44 104 ASP A C 1
ATOM 783 O O . ASP A 1 104 ? 1.165 0.300 4.939 1.00 92.44 104 ASP A O 1
ATOM 787 N N . VAL A 1 105 ? 0.173 -1.595 5.631 1.00 89.31 105 VAL A N 1
ATOM 788 C CA . VAL A 1 105 ? -1.167 -1.030 5.820 1.00 89.31 105 VAL A CA 1
ATOM 789 C C . VAL A 1 105 ? -1.631 -1.255 7.251 1.00 89.31 105 VAL A C 1
ATOM 791 O O . VAL A 1 105 ? -1.427 -2.326 7.816 1.00 89.31 105 VAL A O 1
ATOM 794 N N . GLU A 1 106 ? -2.295 -0.253 7.819 1.00 87.06 106 GLU A N 1
ATOM 795 C CA . GLU A 1 106 ? -2.995 -0.321 9.096 1.00 87.06 106 GLU A CA 1
ATOM 796 C C . GLU A 1 106 ? -4.454 0.108 8.902 1.00 87.06 106 GLU A C 1
ATOM 798 O O . GLU A 1 106 ? -4.751 1.186 8.377 1.00 87.06 106 GLU A O 1
ATOM 803 N N . LEU A 1 107 ? -5.395 -0.733 9.326 1.00 83.81 107 LEU A N 1
ATOM 804 C CA . LEU A 1 107 ? -6.806 -0.361 9.313 1.00 83.81 107 LEU A CA 1
ATOM 805 C C . LEU A 1 107 ? -7.121 0.465 10.559 1.00 83.81 107 LEU A C 1
ATOM 807 O O . LEU A 1 107 ? -7.204 -0.072 11.654 1.00 83.81 107 LEU A O 1
ATOM 811 N N . VAL A 1 108 ? -7.339 1.766 10.401 1.00 80.19 108 VAL A N 1
ATOM 812 C CA . VAL A 1 108 ? -7.510 2.688 11.541 1.00 80.19 108 VAL A CA 1
ATOM 813 C C . VAL A 1 108 ? -8.950 3.118 11.791 1.00 80.19 108 VAL A C 1
ATOM 815 O O . VAL A 1 108 ? -9.249 3.666 12.848 1.00 80.19 108 VAL A O 1
ATOM 818 N N . SER A 1 109 ? -9.848 2.923 10.822 1.00 72.94 109 SER A N 1
ATOM 819 C CA . SER A 1 109 ? -11.225 3.401 10.920 1.00 72.94 109 SER A CA 1
ATOM 820 C C . SER A 1 109 ? -12.170 2.597 10.031 1.00 72.94 109 SER A C 1
ATOM 822 O O . SER A 1 109 ? -11.872 2.266 8.885 1.00 72.94 109 SER A O 1
ATOM 824 N N . LEU A 1 110 ? -13.352 2.302 10.569 1.00 69.19 110 LEU A N 1
ATOM 825 C CA . LEU A 1 110 ? -14.459 1.675 9.854 1.00 69.19 110 LEU A CA 1
ATOM 826 C C . LEU A 1 110 ? -15.607 2.683 9.824 1.00 69.19 110 LEU A C 1
ATOM 828 O O . LEU A 1 110 ? -16.329 2.832 10.812 1.00 69.19 110 LEU A O 1
ATOM 832 N N . GLN A 1 111 ? -15.766 3.407 8.714 1.00 62.84 111 GLN A N 1
ATOM 833 C CA . GLN A 1 111 ? -16.896 4.317 8.566 1.00 62.84 111 GLN A CA 1
ATOM 834 C C . GLN A 1 111 ? -18.126 3.536 8.102 1.00 62.84 111 GLN A C 1
ATOM 836 O O . GLN A 1 111 ? -18.164 2.960 7.018 1.00 62.84 111 GLN A O 1
ATOM 841 N N . LYS A 1 112 ? -19.191 3.546 8.907 1.00 51.28 112 LYS A N 1
ATOM 842 C CA . LYS A 1 112 ? -20.499 3.120 8.401 1.00 51.28 112 LYS A CA 1
ATOM 843 C C . LYS A 1 112 ? -20.933 4.137 7.350 1.00 51.28 112 LYS A C 1
ATOM 845 O O . LYS A 1 112 ? -20.939 5.331 7.642 1.00 51.28 112 LYS A O 1
ATOM 850 N N . ALA A 1 113 ? -21.326 3.680 6.158 1.00 48.97 113 ALA A N 1
ATOM 851 C CA . ALA A 1 113 ? -22.071 4.538 5.241 1.00 48.97 113 ALA A CA 1
ATOM 852 C C . ALA A 1 113 ? -23.252 5.116 6.026 1.00 48.97 113 ALA A C 1
ATOM 854 O O . ALA A 1 113 ? -24.062 4.360 6.571 1.00 48.97 113 ALA A O 1
ATOM 855 N N . SER A 1 114 ? -23.298 6.440 6.161 1.00 38.00 114 SER A N 1
ATOM 856 C CA . SER A 1 114 ? -24.402 7.100 6.836 1.00 38.00 114 SER A CA 1
ATOM 857 C C . SER A 1 114 ? -25.683 6.710 6.105 1.00 38.00 114 SER A C 1
ATOM 859 O O . SER A 1 114 ? -25.858 6.964 4.913 1.00 38.00 114 SER A O 1
ATOM 861 N N . ARG A 1 115 ? -26.581 6.030 6.819 1.00 43.59 115 ARG A N 1
ATOM 862 C CA . ARG A 1 115 ? -27.964 5.889 6.389 1.00 43.59 115 ARG A CA 1
ATOM 863 C C . ARG A 1 115 ? -28.536 7.303 6.418 1.00 43.59 115 ARG A C 1
ATOM 865 O O . ARG A 1 115 ? -28.892 7.798 7.478 1.00 43.59 115 ARG A O 1
ATOM 872 N N . SER A 1 116 ? -28.530 7.970 5.269 1.00 40.75 116 SER A N 1
ATOM 873 C CA . SER A 1 116 ? -29.384 9.123 5.008 1.00 40.75 116 SER A CA 1
ATOM 874 C C . SER A 1 116 ? -30.819 8.623 5.142 1.00 40.75 116 SER A C 1
ATOM 876 O O . SER A 1 116 ? -31.374 8.073 4.193 1.00 40.75 116 SER A O 1
ATOM 878 N N . GLU A 1 117 ? -31.371 8.701 6.349 1.00 48.56 117 GLU A N 1
ATOM 879 C CA . GLU A 1 117 ? -32.802 8.549 6.583 1.00 48.56 117 GLU A CA 1
ATOM 880 C C . GLU A 1 117 ? -33.504 9.653 5.781 1.00 48.56 117 GLU A C 1
ATOM 882 O O . GLU A 1 117 ? -33.267 10.839 6.008 1.00 48.56 117 GLU A O 1
ATOM 887 N N . LEU A 1 118 ? -34.260 9.229 4.766 1.00 41.62 118 LEU A N 1
ATOM 888 C CA . LEU A 1 118 ? -35.264 10.040 4.081 1.00 41.62 118 LEU A CA 1
ATOM 889 C C . LEU A 1 118 ? -36.566 9.983 4.879 1.00 41.62 118 LEU A C 1
ATOM 891 O O . LEU A 1 118 ? -36.876 8.875 5.380 1.00 41.62 118 LEU A O 1
#

Organism: NCBI:txid48587

Radius of gyration: 18.57 Å; Cα contacts (8 Å, |Δi|>4): 211; chains: 1; bounding box: 50×38×58 Å

InterPro domains:
  IPR001179 FKBP-type peptidyl-prolyl cis-trans isomerase domain [PF00254] (30-108)
  IPR001179 FKBP-type peptidyl-prolyl cis-trans isomerase domain [PS50059] (30-111)
  IPR044609 Peptidyl-prolyl cis-trans isomerase FKBP2/11 [PTHR45779] (24-113)
  IPR046357 Peptidyl-prolyl cis-trans isomerase domain superfamily [G3DSA:3.10.50.40] (28-117)

Nearest PDB structures (foldseek):
  1yat-assembly1_A  TM=9.371E-01  e=7.234E-10  Saccharomyces cerevisiae
  5hua-assembly1_A  TM=9.378E-01  e=1.037E-09  Nakaseomyces glabratus CBS 138
  2pbc-assembly4_D  TM=8.977E-01  e=1.037E-09  Homo sapiens
  8ppz-assembly1_A  TM=9.264E-01  e=2.402E-09  Homo sapiens
  4qt2-assembly1_A  TM=9.361E-01  e=5.124E-08  Plasmodium falciparum 3D7

pLDDT: mean 77.47, std 18.72, range [38.0, 97.88]

Foldseek 3Di:
DPPVVVVCVVVPDPQLPPPPDDWFWKQFQFKAWPPPRHTQDGSVVVVHTHGDGAPPPPAQQQCNPVVPSDHAFDKDKTWAWQNSHVAQNFDDPRGHHRTTMIIIMTRHDGDDPDPPDD

Secondary structure (DSSP, 8-state):
--SSTTTGGGGS--S-S----SPEEEEEEEEEETTT--EEE-HHHHTS-EE--TTTTSS-HHHHHHTTTPPTT-EEEEEE-GGGTTGGG-BTTTB-TT--EEEEEEEEEEPPPP----

Sequence (118 aa):
MQFLKFWLSMLALAVCALAAEPPKELQIATGTLFSDGSKFDSSIDRGQPLPVKLGMGQVIKGWDEGLQGMCLNEKRTLTIPSDMAYGSRGFGNVIPAHSALVFDVELVSLQKASRSEL

Mean predicted aligned error: 10.32 Å

Solvent-accessible surface area (backbone atoms only — not comparable to full-atom values): 7078 Å² total; per-residue (Å²): 142,77,75,71,68,67,68,65,67,74,74,78,64,89,60,64,90,65,93,71,84,61,44,41,33,32,30,40,54,35,30,24,35,63,90,78,60,52,74,70,47,43,25,60,85,68,74,46,68,45,83,44,50,67,76,68,82,76,56,45,54,39,52,36,62,70,57,59,90,68,39,84,73,38,73,48,76,45,78,32,52,15,85,35,54,49,24,80,74,23,44,90,95,71,37,60,53,59,45,35,37,34,33,40,34,33,29,75,46,78,47,72,68,78,80,77,80,126